Protein AF-A0A8B6BV75-F1 (afdb_monomer_lite)

Organism: Mytilus galloprovincialis (NCBI:txid29158)

pLDDT: mean 73.29, std 15.28, range [37.53, 93.88]

Structure (mmCIF, N/CA/C/O backbone):
data_AF-A0A8B6BV75-F1
#
_entry.id   AF-A0A8B6BV75-F1
#
loop_
_atom_site.group_PDB
_atom_site.id
_atom_site.type_symbol
_atom_site.label_atom_id
_atom_site.label_alt_id
_atom_site.label_comp_id
_atom_site.label_asym_id
_atom_site.label_entity_id
_atom_site.label_seq_id
_atom_site.pdbx_PDB_ins_code
_atom_site.Cartn_x
_atom_site.Cartn_y
_atom_site.Cartn_z
_atom_site.occupancy
_atom_site.B_iso_or_equiv
_atom_site.auth_seq_id
_atom_site.auth_comp_id
_atom_site.auth_asym_id
_atom_site.auth_atom_id
_atom_site.pdbx_PDB_model_num
ATOM 1 N N . MET A 1 1 ? 0.706 -19.323 0.198 1.00 61.00 1 MET A N 1
ATOM 2 C CA . MET A 1 1 ? -0.490 -18.446 0.095 1.00 61.00 1 MET A CA 1
ATOM 3 C C . MET A 1 1 ? -1.744 -19.031 0.743 1.00 61.00 1 MET A C 1
ATOM 5 O O . MET A 1 1 ? -2.388 -18.303 1.481 1.00 61.00 1 MET A O 1
ATOM 9 N N . LEU A 1 2 ? -2.077 -20.313 0.546 1.00 66.12 2 LEU A N 1
ATOM 10 C CA . LEU A 1 2 ? -3.266 -20.945 1.156 1.00 66.12 2 LEU A CA 1
ATOM 11 C C . LEU A 1 2 ? -3.316 -20.833 2.691 1.00 66.12 2 LEU A C 1
ATOM 13 O O . LEU A 1 2 ? -4.364 -20.541 3.256 1.00 66.12 2 LEU A O 1
ATOM 17 N N . GLU A 1 3 ? -2.169 -20.958 3.359 1.00 75.50 3 GLU A N 1
ATOM 18 C CA . GLU A 1 3 ? -2.075 -20.774 4.814 1.00 75.50 3 GLU A CA 1
ATOM 19 C C . GLU A 1 3 ? -2.322 -19.324 5.267 1.00 75.50 3 GLU A C 1
ATOM 21 O O . GLU A 1 3 ? -2.786 -19.100 6.381 1.00 75.50 3 GLU A O 1
ATOM 26 N N . LYS A 1 4 ? -2.076 -18.326 4.401 1.00 74.00 4 LYS A N 1
ATOM 27 C CA . LYS A 1 4 ? -2.393 -16.919 4.697 1.00 74.00 4 LYS A CA 1
ATOM 28 C C . LYS A 1 4 ? -3.900 -16.658 4.624 1.00 74.00 4 LYS A C 1
ATOM 30 O O . LYS A 1 4 ? -4.391 -15.878 5.423 1.00 74.00 4 LYS A O 1
ATOM 35 N N . CYS A 1 5 ? -4.642 -17.353 3.753 1.00 74.62 5 CYS A N 1
ATOM 36 C CA . CYS A 1 5 ? -6.108 -17.242 3.685 1.00 74.62 5 CYS A CA 1
ATOM 37 C C . CYS A 1 5 ? -6.806 -17.676 4.979 1.00 74.62 5 CYS A C 1
ATOM 39 O O . CYS A 1 5 ? -7.880 -17.174 5.291 1.00 74.62 5 CYS A O 1
ATOM 41 N N . LYS A 1 6 ? -6.214 -18.624 5.714 1.00 81.31 6 LYS A N 1
ATOM 42 C CA . LYS A 1 6 ? -6.764 -19.129 6.980 1.00 81.31 6 LYS A CA 1
ATOM 43 C C . LYS A 1 6 ? -6.549 -18.156 8.142 1.00 81.31 6 LYS A C 1
ATOM 45 O O . LYS A 1 6 ? -7.217 -18.268 9.165 1.00 81.31 6 LYS A O 1
ATOM 50 N N . LYS A 1 7 ? -5.605 -17.222 8.003 1.00 80.12 7 LYS A N 1
ATOM 51 C CA . LYS A 1 7 ? -5.274 -16.217 9.016 1.00 80.12 7 LYS A CA 1
ATOM 52 C C . LYS A 1 7 ? -6.058 -14.933 8.727 1.00 80.12 7 LYS A C 1
ATOM 54 O O . LYS A 1 7 ? -6.201 -14.536 7.576 1.00 80.12 7 LYS A O 1
ATOM 59 N N . GLY A 1 8 ? -6.575 -14.285 9.770 1.00 86.25 8 GLY A N 1
ATOM 60 C CA . GLY A 1 8 ? -7.210 -12.969 9.644 1.00 86.25 8 GLY A CA 1
ATOM 61 C C . GLY A 1 8 ? -6.196 -11.861 9.332 1.00 86.25 8 GLY A C 1
ATOM 62 O O . GLY A 1 8 ? -4.987 -12.055 9.465 1.00 86.25 8 GLY A O 1
ATOM 63 N N . ASN A 1 9 ? -6.680 -10.680 8.939 1.00 90.88 9 ASN A N 1
ATOM 64 C CA . ASN A 1 9 ? -5.812 -9.530 8.692 1.00 90.88 9 ASN A CA 1
ATOM 65 C C . ASN A 1 9 ? -5.377 -8.890 10.023 1.00 90.88 9 ASN A C 1
ATOM 67 O O . ASN A 1 9 ? -6.127 -8.132 10.641 1.00 90.88 9 ASN A O 1
ATOM 71 N N . ALA A 1 10 ? -4.156 -9.202 10.460 1.00 91.81 10 ALA A N 1
ATOM 72 C CA . ALA A 1 10 ? -3.582 -8.663 11.692 1.00 91.81 10 ALA A CA 1
ATOM 73 C C . ALA A 1 10 ? -3.472 -7.127 11.670 1.00 91.81 10 ALA A C 1
ATOM 75 O O . ALA A 1 10 ? -3.742 -6.481 12.679 1.00 91.81 10 ALA A O 1
ATOM 76 N N . ILE A 1 11 ? -3.168 -6.536 10.510 1.00 92.19 11 ILE A N 1
ATOM 77 C CA . ILE A 1 11 ? -3.025 -5.082 10.350 1.00 92.19 11 ILE A CA 1
ATOM 78 C C . ILE A 1 11 ? -4.378 -4.390 10.499 1.00 92.19 11 ILE A C 1
ATOM 80 O O . ILE A 1 11 ? -4.488 -3.373 11.174 1.00 92.19 11 ILE A O 1
ATOM 84 N N . GLN A 1 12 ? -5.440 -4.967 9.934 1.00 92.38 12 GLN A N 1
ATOM 85 C CA . GLN A 1 12 ? -6.799 -4.459 10.128 1.00 92.38 12 GLN A CA 1
ATOM 86 C C . GLN A 1 12 ? -7.197 -4.469 11.609 1.00 92.38 12 GLN A C 1
ATOM 88 O O . GLN A 1 12 ? -7.805 -3.508 12.091 1.00 92.38 12 GLN A O 1
ATOM 93 N N . LYS A 1 13 ? -6.859 -5.550 12.320 1.00 91.88 13 LYS A N 1
ATOM 94 C CA . LYS A 1 13 ? -7.136 -5.685 13.750 1.00 91.88 13 LYS A CA 1
ATOM 95 C C . LYS A 1 13 ? -6.406 -4.600 14.546 1.00 91.88 13 LYS A C 1
ATOM 97 O O . LYS A 1 13 ? -7.064 -3.842 15.248 1.00 91.88 13 LYS A O 1
ATOM 102 N N . MET A 1 14 ? -5.103 -4.440 14.316 1.00 91.12 14 MET A N 1
ATOM 103 C CA . MET A 1 14 ? -4.273 -3.395 14.926 1.00 91.12 14 MET A CA 1
ATOM 104 C C . MET A 1 14 ? -4.828 -1.987 14.670 1.00 91.12 14 MET A C 1
ATOM 106 O O . MET A 1 14 ? -5.026 -1.216 15.603 1.00 91.12 14 MET A O 1
ATOM 110 N N . VAL A 1 15 ? -5.176 -1.664 13.420 1.00 90.56 15 VAL A N 1
ATOM 111 C CA . VAL A 1 15 ? -5.740 -0.351 13.050 1.00 90.56 15 VAL A CA 1
ATOM 112 C C . VAL A 1 15 ? -7.049 -0.056 13.779 1.00 90.56 15 VAL A C 1
ATOM 114 O O . VAL A 1 15 ? -7.309 1.097 14.134 1.00 90.56 15 VAL A O 1
ATOM 117 N N . THR A 1 16 ? -7.866 -1.085 14.000 1.00 89.00 16 THR A N 1
ATOM 118 C CA . THR A 1 16 ? -9.152 -0.960 14.693 1.00 89.00 16 THR A CA 1
ATOM 119 C C . THR A 1 16 ? -8.964 -0.819 16.201 1.00 89.00 16 THR A C 1
ATOM 121 O O . THR A 1 16 ? -9.556 0.074 16.799 1.00 89.00 16 THR A O 1
ATOM 124 N N . GLU A 1 17 ? -8.122 -1.659 16.804 1.00 91.12 17 GLU A N 1
ATOM 125 C CA . GLU A 1 17 ? -7.851 -1.671 18.248 1.00 91.12 17 GLU A CA 1
ATOM 126 C C . GLU A 1 17 ? -7.142 -0.397 18.706 1.00 91.12 17 GLU A C 1
ATOM 128 O O . GLU A 1 17 ? -7.491 0.189 19.728 1.00 91.12 17 GLU A O 1
ATOM 133 N N . GLU A 1 18 ? -6.187 0.086 17.917 1.00 87.00 18 GLU A N 1
ATOM 134 C CA . GLU A 1 18 ? -5.445 1.298 18.239 1.00 87.00 18 GLU A CA 1
ATOM 135 C C . GLU A 1 18 ? -6.154 2.581 17.796 1.00 87.00 18 GLU A C 1
ATOM 137 O O . GLU A 1 18 ? -5.674 3.672 18.107 1.00 87.00 18 GLU A O 1
ATOM 142 N N . GLY A 1 19 ? -7.264 2.495 17.059 1.00 86.00 19 GLY A N 1
ATOM 143 C CA . GLY A 1 19 ? -7.975 3.669 16.551 1.00 86.00 19 GLY A CA 1
ATOM 144 C C . GLY A 1 19 ? -7.110 4.552 15.642 1.00 86.00 19 GLY A C 1
ATOM 145 O O . GLY A 1 19 ? -7.217 5.778 15.674 1.00 86.00 19 GLY A O 1
ATOM 146 N N . LEU A 1 20 ? -6.230 3.957 14.827 1.00 84.69 20 LEU A N 1
ATOM 147 C CA . LEU A 1 20 ? -5.261 4.702 14.004 1.00 84.69 20 LEU A CA 1
ATOM 148 C C . LEU A 1 20 ? -5.920 5.617 12.960 1.00 84.69 20 LEU A C 1
ATOM 150 O O . LEU A 1 20 ? -5.307 6.579 12.511 1.00 84.69 20 LEU A O 1
ATOM 154 N N . LEU A 1 21 ? -7.175 5.346 12.594 1.00 82.12 21 LEU A N 1
ATOM 155 C CA . LEU A 1 21 ? -7.952 6.186 11.677 1.00 82.12 21 LEU A CA 1
ATOM 156 C C . LEU A 1 21 ? -8.529 7.447 12.335 1.00 82.12 21 LEU A C 1
ATOM 158 O O . LEU A 1 21 ? -8.817 8.413 11.634 1.00 82.12 21 LEU A O 1
ATOM 162 N N . THR A 1 22 ? -8.737 7.436 13.652 1.00 81.25 22 THR A N 1
ATOM 163 C CA . THR A 1 22 ? -9.352 8.547 14.397 1.00 81.25 22 THR A CA 1
ATOM 164 C C . THR A 1 22 ? -8.321 9.377 15.154 1.00 81.25 22 THR A C 1
ATOM 166 O O . THR A 1 22 ? -8.551 10.560 15.418 1.00 81.25 22 THR A O 1
ATOM 169 N N . LYS A 1 23 ? -7.165 8.789 15.478 1.00 80.25 23 LYS A N 1
ATOM 170 C CA . LYS A 1 23 ? -6.027 9.498 16.064 1.00 80.25 23 LYS A CA 1
ATOM 171 C C . LYS A 1 23 ? -5.499 10.561 15.098 1.00 80.25 23 LYS A C 1
ATOM 173 O O . LYS A 1 23 ? -5.256 10.294 13.924 1.00 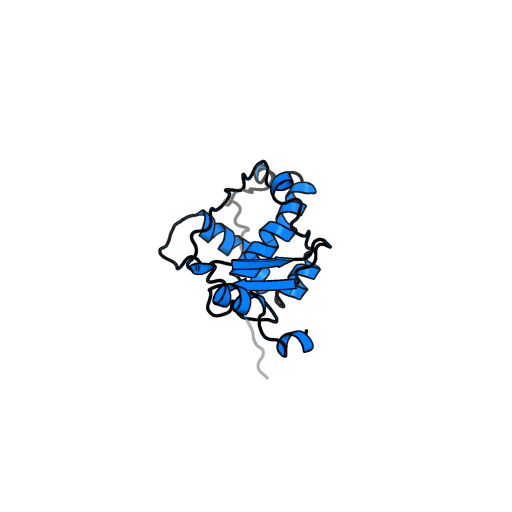80.25 23 LYS A O 1
ATOM 178 N N . ARG A 1 24 ? -5.250 11.769 15.615 1.00 72.44 24 ARG A N 1
ATOM 179 C CA . ARG A 1 24 ? -4.501 12.798 14.882 1.00 72.44 24 ARG A CA 1
ATOM 180 C C . ARG A 1 24 ? -3.052 12.341 14.744 1.00 72.44 24 ARG A C 1
ATOM 182 O O . ARG A 1 24 ? -2.286 12.413 15.699 1.00 72.44 24 ARG A O 1
ATOM 189 N N . THR A 1 25 ? -2.695 11.862 13.563 1.00 68.81 25 THR A N 1
ATOM 190 C CA . THR A 1 25 ? -1.318 11.537 13.194 1.00 68.81 25 THR A CA 1
ATOM 191 C C . THR A 1 25 ? -0.664 12.758 12.561 1.00 68.81 25 THR A C 1
ATOM 193 O O . THR A 1 25 ? -1.249 13.413 11.697 1.00 68.81 25 THR A O 1
ATOM 196 N N . ILE A 1 26 ? 0.552 13.080 13.002 1.00 73.31 26 ILE A N 1
ATOM 197 C CA . ILE A 1 26 ? 1.374 14.100 12.355 1.00 73.31 26 ILE A CA 1
ATOM 198 C C . ILE A 1 26 ? 1.997 13.436 11.130 1.00 73.31 26 ILE A C 1
ATOM 200 O O . ILE A 1 26 ? 2.858 12.569 11.256 1.00 73.31 26 ILE A O 1
ATOM 204 N N . TYR A 1 27 ? 1.525 13.808 9.944 1.00 71.75 27 TYR A N 1
ATOM 205 C CA . TYR A 1 27 ? 2.111 13.333 8.698 1.00 71.75 27 TYR A CA 1
ATOM 206 C C . TYR A 1 27 ? 3.411 14.090 8.442 1.00 71.75 27 TYR A C 1
ATOM 208 O O . TYR A 1 27 ? 3.402 15.317 8.326 1.00 71.75 27 TYR A O 1
ATOM 216 N N . LYS A 1 28 ? 4.521 13.360 8.331 1.00 74.19 28 LYS A N 1
ATOM 217 C CA . LYS A 1 28 ? 5.762 13.914 7.796 1.00 74.19 28 LYS A CA 1
ATOM 218 C C . LYS A 1 28 ? 5.633 13.969 6.276 1.00 74.19 28 LYS A C 1
ATOM 220 O O . LYS A 1 28 ? 5.360 12.953 5.637 1.00 74.19 28 LYS A O 1
ATOM 225 N N . LEU A 1 29 ? 5.773 15.163 5.708 1.00 73.88 29 LEU A N 1
ATOM 226 C CA . LEU A 1 29 ? 5.844 15.315 4.261 1.00 73.88 29 LEU A CA 1
ATOM 227 C C . LEU A 1 29 ? 7.212 14.805 3.818 1.00 73.88 29 LEU A C 1
ATOM 229 O O . LEU A 1 29 ? 8.226 15.343 4.249 1.00 73.88 29 LEU A O 1
ATOM 233 N N . VAL A 1 30 ? 7.212 13.763 2.992 1.00 70.88 30 VAL A N 1
ATOM 234 C CA . VAL A 1 30 ? 8.438 13.237 2.395 1.00 70.88 30 VAL A CA 1
ATOM 235 C C . VAL A 1 30 ? 8.752 14.065 1.160 1.00 70.88 30 VAL A C 1
ATOM 237 O O . VAL A 1 30 ? 7.944 14.111 0.226 1.00 70.88 30 VAL A O 1
ATOM 240 N N . ASP A 1 31 ? 9.897 14.743 1.166 1.00 69.75 31 ASP A N 1
ATOM 241 C CA . ASP A 1 31 ? 10.343 15.508 0.005 1.00 69.75 31 ASP A CA 1
ATOM 242 C C . ASP A 1 31 ? 10.821 14.562 -1.102 1.00 69.75 31 ASP A C 1
ATOM 244 O O . ASP A 1 31 ? 11.590 13.637 -0.852 1.00 69.75 31 ASP A O 1
ATOM 248 N N . ALA A 1 32 ? 10.395 14.825 -2.339 1.00 65.94 32 ALA A N 1
ATOM 249 C CA . ALA A 1 32 ? 10.761 14.064 -3.530 1.00 65.94 32 ALA A CA 1
ATOM 250 C C . ALA A 1 32 ? 12.282 14.041 -3.775 1.00 65.94 32 ALA A C 1
ATOM 252 O O . ALA A 1 32 ? 12.784 13.101 -4.388 1.00 65.94 32 ALA A O 1
ATOM 253 N N . SER A 1 33 ? 13.004 15.062 -3.301 1.00 67.81 33 SER A N 1
ATOM 254 C CA . SER A 1 33 ? 14.463 15.144 -3.423 1.00 67.81 33 SER A CA 1
ATOM 255 C C . SER A 1 33 ? 15.209 14.248 -2.421 1.00 67.81 33 SER A C 1
ATOM 257 O O . SER A 1 33 ? 16.244 13.686 -2.769 1.00 67.81 33 SER A O 1
ATOM 259 N N . ASN A 1 34 ? 14.639 14.038 -1.226 1.00 64.44 34 ASN A N 1
ATOM 260 C CA . ASN A 1 34 ? 15.264 13.328 -0.101 1.00 64.44 34 ASN A CA 1
ATOM 261 C C . ASN A 1 34 ? 14.543 12.019 0.268 1.00 64.44 34 ASN A C 1
ATOM 263 O O . ASN A 1 34 ? 14.788 11.450 1.330 1.00 64.44 34 ASN A O 1
ATOM 267 N N . VAL A 1 35 ? 13.669 11.511 -0.612 1.00 68.19 35 VAL A N 1
ATOM 268 C CA . VAL A 1 35 ? 12.943 10.235 -0.432 1.00 68.19 35 VAL A CA 1
ATOM 269 C C . VAL A 1 35 ? 13.898 9.103 -0.054 1.00 68.19 35 VAL A C 1
ATOM 271 O O . VAL A 1 35 ? 13.527 8.230 0.720 1.00 68.19 35 VAL A O 1
ATOM 274 N N . LEU A 1 36 ? 15.117 9.113 -0.598 1.00 64.00 36 LEU A N 1
ATOM 275 C CA . LEU A 1 36 ? 16.115 8.067 -0.382 1.00 64.00 36 LEU A CA 1
ATOM 276 C C . LEU A 1 36 ? 16.600 8.000 1.070 1.00 64.00 36 LEU A C 1
ATOM 278 O O . LEU A 1 36 ? 16.669 6.904 1.616 1.00 64.00 36 LEU A O 1
ATOM 282 N N . ASP A 1 37 ? 16.873 9.145 1.694 1.00 68.50 37 ASP A N 1
ATOM 283 C CA . ASP A 1 37 ? 17.352 9.198 3.078 1.00 68.50 37 ASP A CA 1
ATOM 284 C C . ASP A 1 37 ? 16.198 9.031 4.075 1.00 68.50 37 ASP A C 1
ATOM 286 O O . ASP A 1 37 ? 16.362 8.424 5.129 1.00 68.50 37 ASP A O 1
ATOM 290 N N . GLU A 1 38 ? 15.003 9.535 3.746 1.00 72.56 38 GLU A N 1
ATOM 291 C CA . GLU A 1 38 ? 13.846 9.464 4.647 1.00 72.56 38 GLU A CA 1
ATOM 292 C C . GLU A 1 38 ? 13.104 8.120 4.621 1.00 72.56 38 GLU A C 1
ATOM 294 O O . GLU A 1 38 ? 12.359 7.822 5.554 1.00 72.56 38 GLU A O 1
ATOM 299 N N . LEU A 1 39 ? 13.273 7.322 3.561 1.00 75.50 39 LEU A N 1
ATOM 300 C CA . LEU A 1 39 ? 12.653 6.000 3.386 1.00 75.50 39 LEU A CA 1
ATOM 301 C C . LEU A 1 39 ? 13.692 4.904 3.106 1.00 75.50 39 LEU A C 1
ATOM 303 O O . LEU A 1 39 ? 13.364 3.899 2.460 1.00 75.50 39 LEU A O 1
ATOM 307 N N . ALA A 1 40 ? 14.921 5.081 3.599 1.00 70.25 40 ALA A N 1
ATOM 308 C CA . ALA A 1 40 ? 15.972 4.065 3.536 1.00 70.25 40 ALA A CA 1
ATOM 309 C C . ALA A 1 40 ? 15.511 2.731 4.151 1.00 70.25 40 ALA A C 1
ATOM 311 O O . ALA A 1 40 ? 15.822 1.666 3.623 1.00 70.25 40 ALA A O 1
ATOM 312 N N . ASP A 1 41 ? 14.687 2.807 5.198 1.00 79.88 41 ASP A N 1
ATOM 313 C CA . ASP A 1 41 ? 14.190 1.652 5.950 1.00 79.88 41 ASP A CA 1
ATOM 314 C C . ASP A 1 41 ? 13.078 0.880 5.218 1.00 79.88 41 ASP A C 1
ATOM 316 O O . ASP A 1 41 ? 12.734 -0.237 5.598 1.00 79.88 41 ASP A O 1
ATOM 320 N N . PHE A 1 42 ? 12.462 1.459 4.179 1.00 82.62 42 PHE A N 1
ATOM 321 C CA . PHE A 1 42 ? 11.396 0.768 3.452 1.00 82.62 42 PHE A CA 1
ATOM 322 C C . PHE A 1 42 ? 11.997 -0.293 2.508 1.00 82.62 42 PHE A C 1
ATOM 324 O O . PHE A 1 42 ? 12.999 -0.006 1.853 1.00 82.62 42 PHE A O 1
ATOM 331 N N . PRO A 1 43 ? 11.384 -1.479 2.340 1.00 83.88 43 PRO A N 1
ATOM 332 C CA . PRO A 1 43 ? 11.914 -2.587 1.537 1.00 83.88 43 PRO A CA 1
ATOM 333 C C . PRO A 1 43 ? 11.983 -2.340 0.029 1.00 83.88 43 PRO A C 1
ATOM 335 O O . PRO A 1 43 ? 11.047 -1.822 -0.587 1.00 83.88 43 PRO A O 1
ATOM 338 N N . VAL A 1 44 ? 13.081 -2.770 -0.602 1.00 83.81 44 VAL A N 1
ATOM 339 C CA . VAL A 1 44 ? 13.211 -2.799 -2.068 1.00 83.81 44 VAL A CA 1
ATOM 340 C C . VAL A 1 44 ? 12.508 -4.043 -2.603 1.00 83.81 44 VAL A C 1
ATOM 342 O O . VAL A 1 44 ? 12.821 -5.161 -2.208 1.00 83.81 44 VAL A O 1
ATOM 345 N N . LEU A 1 45 ? 11.564 -3.858 -3.527 1.00 85.31 45 LEU A N 1
ATOM 346 C CA . LEU A 1 45 ? 10.727 -4.939 -4.047 1.00 85.31 45 LEU A CA 1
ATOM 347 C C . LEU A 1 45 ? 10.976 -5.141 -5.542 1.00 85.31 45 LEU A C 1
ATOM 349 O O . LEU A 1 45 ? 10.814 -4.216 -6.335 1.00 85.31 45 LEU A O 1
ATOM 353 N N . SER A 1 46 ? 11.308 -6.369 -5.945 1.00 86.69 46 SER A N 1
ATOM 354 C CA . SER A 1 46 ? 11.379 -6.744 -7.361 1.00 86.69 46 SER A CA 1
ATOM 355 C C . SER A 1 46 ? 9.981 -6.847 -7.985 1.00 86.69 46 SER A C 1
ATOM 357 O O . SER A 1 46 ? 8.981 -7.055 -7.289 1.00 86.69 46 SER A O 1
ATOM 359 N N . MET A 1 47 ? 9.890 -6.769 -9.319 1.00 83.44 47 MET A N 1
ATOM 360 C CA . MET A 1 47 ? 8.609 -6.980 -10.012 1.00 83.44 47 MET A CA 1
ATOM 361 C C . MET A 1 47 ? 7.997 -8.347 -9.715 1.00 83.44 47 MET A C 1
ATOM 363 O O . MET A 1 47 ? 6.775 -8.457 -9.628 1.00 83.44 47 MET A O 1
ATOM 367 N N . ASP A 1 48 ? 8.816 -9.382 -9.543 1.00 86.75 48 ASP A N 1
ATOM 368 C CA . ASP A 1 48 ? 8.321 -10.724 -9.241 1.00 86.75 48 ASP A CA 1
ATOM 369 C C . ASP A 1 48 ? 7.746 -10.797 -7.830 1.00 86.75 48 ASP A C 1
ATOM 371 O O . ASP A 1 48 ? 6.664 -11.356 -7.639 1.00 86.75 48 ASP A O 1
ATOM 375 N N . LYS A 1 49 ? 8.375 -10.112 -6.867 1.00 86.69 49 LYS A N 1
ATOM 376 C CA . LYS A 1 49 ? 7.825 -9.985 -5.517 1.00 86.69 49 LYS A CA 1
ATOM 377 C C . LYS A 1 49 ? 6.506 -9.217 -5.512 1.00 86.69 49 LYS A C 1
ATOM 379 O O . LYS A 1 49 ? 5.543 -9.619 -4.861 1.00 86.69 49 LYS A O 1
ATOM 384 N N . LEU A 1 50 ? 6.419 -8.145 -6.296 1.00 87.88 50 LEU A N 1
ATOM 385 C CA . LEU A 1 50 ? 5.178 -7.392 -6.470 1.00 87.88 50 LEU A CA 1
ATOM 386 C C . LEU A 1 50 ? 4.066 -8.237 -7.105 1.00 87.88 50 LEU A C 1
ATOM 388 O O . LEU A 1 50 ? 2.908 -8.145 -6.689 1.00 87.88 50 LEU A O 1
ATOM 392 N N . ARG A 1 51 ? 4.386 -9.079 -8.093 1.00 87.75 51 ARG A N 1
ATOM 393 C CA . ARG A 1 51 ? 3.431 -10.018 -8.709 1.00 87.75 51 ARG A CA 1
ATOM 394 C C . ARG A 1 51 ? 2.953 -11.068 -7.713 1.00 87.75 51 ARG A C 1
ATOM 396 O O . ARG A 1 51 ? 1.758 -11.350 -7.679 1.00 87.75 51 ARG A O 1
ATOM 403 N N . GLU A 1 52 ? 3.854 -11.592 -6.884 1.00 87.81 52 GLU A N 1
ATOM 404 C CA . GLU A 1 52 ? 3.518 -12.522 -5.805 1.00 87.81 52 GLU A CA 1
ATOM 405 C C . GLU A 1 52 ? 2.528 -11.877 -4.822 1.00 87.81 52 GLU A C 1
ATOM 407 O O . GLU A 1 52 ? 1.462 -12.429 -4.556 1.00 87.81 52 GLU A O 1
ATOM 412 N N . ILE A 1 53 ? 2.830 -10.670 -4.337 1.00 86.25 53 ILE A N 1
ATOM 413 C CA . ILE A 1 53 ? 1.990 -9.954 -3.364 1.00 86.25 53 ILE A CA 1
ATOM 414 C C . ILE A 1 53 ? 0.616 -9.603 -3.952 1.00 86.25 53 ILE A C 1
ATOM 416 O O . ILE A 1 53 ? -0.420 -9.785 -3.308 1.00 86.25 53 ILE A O 1
ATOM 420 N N . THR A 1 54 ? 0.592 -9.089 -5.181 1.00 85.62 54 THR A N 1
ATOM 421 C CA . THR A 1 54 ? -0.640 -8.594 -5.818 1.00 85.62 54 THR A CA 1
ATOM 422 C C . THR A 1 54 ? -1.509 -9.706 -6.391 1.00 85.62 54 THR A C 1
ATOM 424 O O . THR A 1 54 ? -2.700 -9.480 -6.615 1.00 85.62 54 THR A O 1
ATOM 427 N N . MET A 1 55 ? -0.938 -10.895 -6.620 1.00 77.44 55 MET A N 1
ATOM 428 C CA . MET A 1 55 ? -1.567 -12.031 -7.302 1.00 77.44 55 MET A CA 1
ATOM 429 C C . MET A 1 55 ? -2.177 -11.691 -8.670 1.00 77.44 55 MET A C 1
ATOM 431 O O . MET A 1 55 ? -3.063 -12.392 -9.159 1.00 77.44 55 MET A O 1
ATOM 435 N N . GLY A 1 56 ? -1.742 -10.600 -9.304 1.00 73.25 56 GLY A N 1
ATOM 436 C CA . GLY A 1 56 ? -2.353 -10.150 -10.544 1.00 73.25 56 GLY A CA 1
ATOM 437 C C . GLY A 1 56 ? -1.632 -8.977 -11.185 1.00 73.25 56 GLY A C 1
ATOM 438 O O . GLY A 1 56 ? -1.602 -7.867 -10.655 1.00 73.25 56 GLY A O 1
ATOM 439 N N . VAL A 1 57 ? -1.155 -9.196 -12.410 1.00 69.88 57 VAL A N 1
ATOM 440 C CA . VAL A 1 57 ? -0.495 -8.172 -13.237 1.00 69.88 57 VAL A CA 1
ATOM 441 C C . VAL A 1 57 ? -1.390 -6.967 -13.537 1.00 69.88 57 VAL A C 1
ATOM 443 O O . VAL A 1 57 ? -0.886 -5.875 -13.774 1.00 69.88 57 VAL A O 1
ATOM 446 N N . TYR A 1 58 ? -2.716 -7.134 -13.502 1.00 73.62 58 TYR A N 1
ATOM 447 C CA . TYR A 1 58 ? -3.657 -6.043 -13.753 1.00 73.62 58 TYR A CA 1
ATOM 448 C C . TYR A 1 58 ? -3.561 -4.933 -12.699 1.00 73.62 58 TYR A C 1
ATOM 450 O O . TYR A 1 58 ? -3.565 -3.756 -13.050 1.00 73.62 58 TYR A O 1
ATOM 458 N N . GLN A 1 59 ? -3.409 -5.293 -11.420 1.00 77.25 59 GLN A N 1
ATOM 459 C CA . GLN A 1 59 ? -3.315 -4.302 -10.343 1.00 77.25 59 GLN A CA 1
ATOM 460 C C . GLN A 1 59 ? -2.041 -3.458 -10.475 1.00 77.25 59 GLN A C 1
ATOM 462 O O . GLN A 1 59 ? -2.072 -2.251 -10.259 1.00 77.25 59 GLN A O 1
ATOM 467 N N . LEU A 1 60 ? -0.947 -4.078 -10.930 1.00 73.31 60 LEU A N 1
ATOM 468 C CA . LEU A 1 60 ? 0.311 -3.392 -11.229 1.00 73.31 60 LEU A CA 1
ATOM 469 C C . LEU A 1 60 ? 0.214 -2.503 -12.474 1.00 73.31 60 LEU A C 1
ATOM 471 O O . LEU A 1 60 ? 0.748 -1.401 -12.474 1.00 73.31 60 LEU A O 1
ATOM 475 N N . LYS A 1 61 ? -0.516 -2.922 -13.516 1.00 75.31 61 LYS A N 1
ATOM 476 C CA . LYS A 1 61 ? -0.749 -2.086 -14.709 1.00 75.31 61 LYS A CA 1
ATOM 477 C C . LYS A 1 61 ? -1.547 -0.819 -14.396 1.00 75.31 61 LYS A C 1
ATOM 479 O O . LYS A 1 61 ? -1.342 0.204 -15.038 1.00 75.31 61 LYS A O 1
ATOM 484 N N . GLN A 1 62 ? -2.452 -0.878 -13.421 1.00 75.56 62 GLN A N 1
ATOM 485 C CA . GLN A 1 62 ? -3.259 0.274 -13.013 1.00 75.56 62 GLN A CA 1
ATOM 486 C C . GLN A 1 62 ? -2.566 1.171 -11.980 1.00 75.56 62 GLN A C 1
ATOM 488 O O . GLN A 1 62 ? -2.978 2.319 -11.807 1.00 75.56 62 GLN A O 1
ATOM 493 N N . ALA A 1 63 ? -1.512 0.687 -11.314 1.00 74.00 63 ALA A N 1
ATOM 494 C CA . ALA A 1 63 ? -0.808 1.419 -10.264 1.00 74.00 63 ALA A CA 1
ATOM 495 C C . ALA A 1 63 ? -0.399 2.858 -10.652 1.00 74.00 63 ALA A C 1
ATOM 497 O O . ALA A 1 63 ? -0.708 3.779 -9.888 1.00 74.00 63 ALA A O 1
ATOM 498 N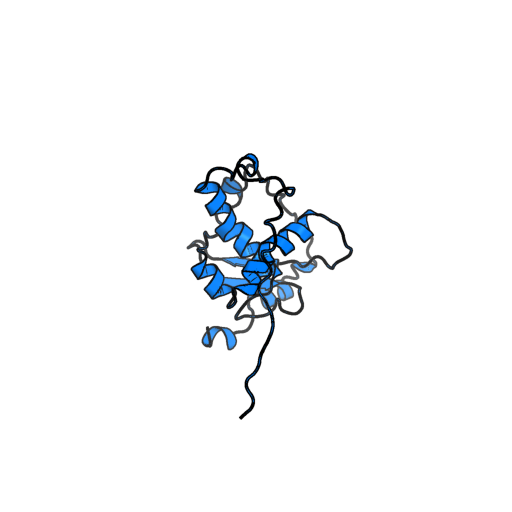 N . PRO A 1 64 ? 0.189 3.113 -11.841 1.00 72.25 64 PRO A N 1
ATOM 499 C CA . PRO A 1 64 ? 0.561 4.470 -12.246 1.00 72.25 64 PRO A CA 1
ATOM 500 C C . PRO A 1 64 ? -0.635 5.428 -12.327 1.00 72.25 64 PRO A C 1
ATOM 502 O O . PRO A 1 64 ? -0.539 6.584 -11.912 1.00 72.25 64 PRO A O 1
ATOM 505 N N . ASN A 1 65 ? -1.788 4.944 -12.799 1.00 71.38 65 ASN A N 1
ATOM 506 C CA . ASN A 1 65 ? -3.006 5.748 -12.924 1.00 71.38 65 ASN A CA 1
ATOM 507 C C . ASN A 1 65 ? -3.566 6.141 -11.554 1.00 71.38 65 ASN A C 1
ATOM 509 O O . ASN A 1 65 ? -4.001 7.277 -11.365 1.00 71.38 65 ASN A O 1
ATOM 513 N N . TYR A 1 66 ? -3.521 5.228 -10.582 1.00 69.31 66 TYR A N 1
ATOM 514 C CA . TYR A 1 66 ? -3.969 5.498 -9.217 1.00 69.31 66 TYR A CA 1
ATOM 515 C C . TYR A 1 66 ? -3.046 6.475 -8.478 1.00 69.31 66 TYR A C 1
ATOM 517 O O . TYR A 1 66 ? -3.548 7.371 -7.795 1.00 69.31 66 TYR A O 1
ATOM 525 N N . VAL A 1 67 ? -1.722 6.371 -8.654 1.00 66.56 67 VAL A N 1
ATOM 526 C CA . VAL A 1 67 ? -0.768 7.376 -8.139 1.00 66.56 67 VAL A CA 1
ATOM 527 C C . VAL A 1 67 ? -1.057 8.741 -8.761 1.00 66.56 67 VAL A C 1
ATOM 529 O O . VAL A 1 67 ? -1.155 9.746 -8.062 1.00 66.56 67 VAL A O 1
ATOM 532 N N . CYS A 1 68 ? -1.271 8.779 -10.073 1.00 60.44 68 CYS A N 1
ATOM 533 C CA . CYS A 1 68 ? -1.540 10.009 -10.797 1.00 60.44 68 CYS A CA 1
ATOM 534 C C . CYS A 1 68 ? -2.872 10.673 -10.399 1.00 60.44 68 CYS A C 1
ATOM 536 O O . CYS A 1 68 ? -2.943 11.889 -10.223 1.00 60.44 68 CYS A O 1
ATOM 538 N N . GLN A 1 69 ? -3.935 9.889 -10.204 1.00 61.69 69 GLN A N 1
ATOM 539 C CA . GLN A 1 69 ? -5.221 10.405 -9.728 1.00 61.69 69 GLN A CA 1
ATOM 540 C C . GLN A 1 69 ? -5.110 10.978 -8.309 1.00 61.69 69 GLN A C 1
ATOM 542 O O . GLN A 1 69 ? -5.757 11.979 -8.005 1.00 61.69 69 GLN A O 1
ATOM 547 N N . ARG A 1 70 ? -4.264 10.384 -7.457 1.00 62.06 70 ARG A N 1
ATOM 548 C CA . ARG A 1 70 ? -3.971 10.881 -6.105 1.00 62.06 70 ARG A CA 1
ATOM 549 C C . ARG A 1 70 ? -3.239 12.227 -6.137 1.00 62.06 70 ARG A C 1
ATOM 551 O O . ARG A 1 70 ? -3.573 13.096 -5.340 1.00 62.06 70 ARG A O 1
ATOM 558 N N . THR A 1 71 ? -2.267 12.406 -7.034 1.00 58.88 71 THR A N 1
ATOM 559 C CA . THR A 1 71 ? -1.471 13.645 -7.127 1.00 58.88 71 THR A CA 1
ATOM 560 C C . THR A 1 71 ? -2.207 14.783 -7.829 1.00 58.88 71 THR A C 1
ATOM 562 O O . THR A 1 71 ? -1.960 15.945 -7.526 1.00 58.88 71 THR A O 1
ATOM 565 N N . ARG A 1 72 ? -3.138 14.471 -8.740 1.00 53.78 72 ARG A N 1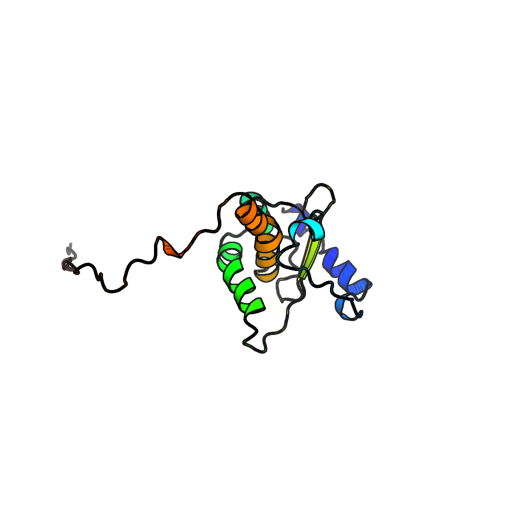
ATOM 566 C CA . ARG A 1 72 ? -3.853 15.468 -9.553 1.00 53.78 72 ARG A CA 1
ATOM 567 C C . ARG A 1 72 ? -5.086 16.095 -8.900 1.00 53.78 72 ARG A C 1
ATOM 569 O O . ARG A 1 72 ? -5.724 16.906 -9.549 1.00 53.78 72 ARG A O 1
ATOM 576 N N . GLY A 1 73 ? -5.449 15.748 -7.663 1.00 52.44 73 GLY A N 1
ATOM 577 C CA . GLY A 1 73 ? -6.421 16.509 -6.853 1.00 52.44 73 GLY A CA 1
ATOM 578 C C . GLY A 1 73 ? -7.844 16.696 -7.418 1.00 52.44 73 GLY A C 1
ATOM 579 O O . GLY A 1 73 ? -8.647 17.398 -6.812 1.00 52.44 73 GLY A O 1
ATOM 580 N N . HIS A 1 74 ? -8.197 16.080 -8.549 1.00 52.22 74 HIS A N 1
ATOM 581 C CA . HIS A 1 74 ? -9.459 16.332 -9.248 1.00 52.22 74 HIS A CA 1
ATOM 582 C C . HIS A 1 74 ? -10.412 15.135 -9.139 1.00 52.22 74 HIS A C 1
ATOM 584 O O . HIS A 1 74 ? -10.464 14.261 -10.002 1.00 52.22 74 HIS A O 1
ATOM 590 N N . SER A 1 75 ? -11.134 15.067 -8.019 1.00 52.31 75 SER A N 1
ATOM 591 C CA . SER A 1 75 ? -12.507 14.548 -7.838 1.00 52.31 75 SER A CA 1
ATOM 592 C C . SER A 1 75 ? -12.735 14.234 -6.356 1.00 52.31 75 SER A C 1
ATOM 594 O O . SER A 1 75 ? -11.829 13.758 -5.679 1.00 52.31 75 SER A O 1
ATOM 596 N N . ASN A 1 76 ? -13.955 14.463 -5.860 1.00 52.16 76 ASN A N 1
ATOM 597 C CA . ASN A 1 76 ? -14.413 14.175 -4.490 1.00 52.16 76 ASN A CA 1
ATOM 598 C C . ASN A 1 76 ? -14.493 12.662 -4.178 1.00 52.16 76 ASN A C 1
ATOM 600 O O . ASN A 1 76 ? -15.477 12.178 -3.618 1.00 52.16 76 ASN A O 1
ATOM 604 N N . LYS A 1 77 ? -13.504 11.871 -4.596 1.00 58.16 77 LYS A N 1
ATOM 605 C CA . LYS A 1 77 ? -13.415 10.452 -4.258 1.00 58.16 77 LYS A CA 1
ATOM 606 C C . LYS A 1 77 ? -12.821 10.313 -2.861 1.00 58.16 77 LYS A C 1
ATOM 608 O O . LYS A 1 77 ? -11.841 10.973 -2.530 1.00 58.16 77 LYS A O 1
ATOM 613 N N . LEU A 1 78 ? -13.424 9.429 -2.067 1.00 62.28 78 LEU A N 1
ATOM 614 C CA . LEU A 1 78 ? -12.957 9.032 -0.739 1.00 62.28 78 LEU A CA 1
ATOM 615 C C . LEU A 1 78 ? -11.449 8.744 -0.779 1.00 62.28 78 LEU A C 1
ATOM 617 O O . LEU A 1 78 ? -11.001 7.842 -1.490 1.00 62.28 78 LEU A O 1
ATOM 621 N N . SER A 1 79 ? -10.665 9.518 -0.031 1.00 71.62 79 SER A N 1
ATOM 622 C CA . SER A 1 79 ? -9.252 9.230 0.179 1.00 71.62 79 SER A CA 1
ATOM 623 C C . SER A 1 79 ? -9.139 7.923 0.960 1.00 71.62 79 SER A C 1
ATOM 625 O O . SER A 1 79 ? -9.618 7.800 2.084 1.00 71.62 79 SER A O 1
ATOM 627 N N . HIS A 1 80 ? -8.521 6.914 0.348 1.00 83.69 80 HIS A N 1
ATOM 628 C CA . HIS A 1 80 ? -8.262 5.655 1.028 1.00 83.69 80 HIS A CA 1
ATOM 629 C C . HIS A 1 80 ? -6.914 5.706 1.741 1.00 83.69 80 HIS A C 1
ATOM 631 O O . HIS A 1 80 ? -5.870 5.846 1.104 1.00 83.69 80 HIS A O 1
ATOM 637 N N . THR A 1 81 ? -6.933 5.540 3.060 1.00 86.75 81 THR A N 1
ATOM 638 C CA . THR A 1 81 ? -5.722 5.314 3.854 1.00 86.75 81 THR A CA 1
ATOM 639 C C . THR A 1 81 ? -5.245 3.876 3.670 1.00 86.75 81 THR A C 1
ATOM 641 O O . THR A 1 81 ? -6.058 2.939 3.662 1.00 86.75 81 THR A O 1
ATOM 644 N N . VAL A 1 82 ? -3.935 3.720 3.489 1.00 89.88 82 VAL A N 1
ATOM 645 C CA . VAL A 1 82 ? -3.239 2.444 3.308 1.00 89.88 82 VAL A CA 1
ATOM 646 C C . VAL A 1 82 ? -2.237 2.282 4.446 1.00 89.88 82 VAL A C 1
ATOM 648 O O . VAL A 1 82 ? -1.495 3.212 4.745 1.00 89.88 82 VAL A O 1
ATOM 651 N N . PHE A 1 83 ? -2.223 1.101 5.047 1.00 91.81 83 PHE A N 1
ATOM 652 C CA . PHE A 1 83 ? -1.318 0.678 6.106 1.00 91.81 83 PHE A CA 1
ATOM 653 C C . PHE A 1 83 ? -0.513 -0.508 5.590 1.00 91.81 83 PHE A C 1
ATOM 655 O O . PHE A 1 83 ? -1.084 -1.449 5.032 1.00 91.81 83 PHE A O 1
ATOM 662 N N . ILE A 1 84 ? 0.803 -0.451 5.751 1.00 91.38 84 ILE A N 1
ATOM 663 C CA . ILE A 1 84 ? 1.734 -1.490 5.315 1.00 91.38 84 ILE A CA 1
ATOM 664 C C . ILE A 1 84 ? 2.649 -1.775 6.495 1.00 91.38 84 ILE A C 1
ATOM 666 O O . ILE A 1 84 ? 3.176 -0.846 7.099 1.00 91.38 84 ILE A O 1
ATOM 670 N N . SER A 1 85 ? 2.801 -3.051 6.813 1.00 91.06 85 SER A N 1
ATOM 671 C CA . SER A 1 85 ? 3.747 -3.552 7.800 1.00 91.06 85 SER A CA 1
ATOM 672 C C . SER A 1 85 ? 4.819 -4.332 7.053 1.00 91.06 85 SER A C 1
ATOM 674 O O . SER A 1 85 ? 4.522 -5.127 6.152 1.00 91.06 85 SER A O 1
ATOM 676 N N . TYR A 1 86 ? 6.062 -4.021 7.387 1.00 90.81 86 TYR A N 1
ATOM 677 C CA . TYR A 1 86 ? 7.257 -4.576 6.780 1.00 90.81 86 TYR A CA 1
ATOM 678 C C . TYR A 1 86 ? 8.313 -4.802 7.860 1.00 90.81 86 TYR A C 1
ATOM 680 O O . TYR A 1 86 ? 8.285 -4.126 8.888 1.00 90.81 86 TYR A O 1
ATOM 688 N N . SER A 1 87 ? 9.197 -5.766 7.626 1.00 89.00 87 SER A N 1
ATOM 689 C CA . SER A 1 87 ? 10.311 -6.089 8.513 1.00 89.00 87 SER A CA 1
ATOM 690 C C . SER A 1 87 ? 11.568 -5.302 8.144 1.00 89.00 87 SER A C 1
ATOM 692 O O . SER A 1 87 ? 11.727 -4.861 7.001 1.00 89.00 87 SER A O 1
ATOM 694 N N . ASP A 1 88 ? 12.500 -5.206 9.092 1.00 80.69 88 ASP A N 1
ATOM 695 C CA . ASP A 1 88 ? 13.829 -4.613 8.876 1.00 80.69 88 ASP A CA 1
ATOM 696 C C . ASP A 1 88 ? 14.664 -5.412 7.855 1.00 80.69 88 ASP A C 1
ATOM 698 O O . ASP A 1 88 ? 15.565 -4.881 7.212 1.00 80.69 88 ASP A O 1
ATOM 702 N N . GLU A 1 89 ? 14.336 -6.695 7.662 1.00 79.88 89 GLU A N 1
ATOM 703 C CA . GLU A 1 89 ? 14.948 -7.576 6.656 1.00 79.88 89 GLU A CA 1
ATOM 704 C C . GLU A 1 89 ? 14.486 -7.261 5.225 1.00 79.88 89 GLU A C 1
ATOM 706 O O . GLU A 1 89 ? 15.027 -7.789 4.252 1.00 79.88 89 GLU A O 1
ATOM 711 N N . GLY A 1 90 ? 13.495 -6.383 5.082 1.00 75.75 90 GLY A N 1
ATOM 712 C CA . GLY A 1 90 ? 13.013 -5.931 3.791 1.00 75.75 90 GLY A CA 1
ATOM 713 C C . GLY A 1 90 ? 11.833 -6.741 3.240 1.00 75.75 90 GLY A C 1
ATOM 714 O O . GLY A 1 90 ? 11.574 -6.705 2.034 1.00 75.75 90 GLY A O 1
ATOM 715 N N . ASP A 1 91 ? 11.088 -7.446 4.094 1.00 85.81 91 ASP A N 1
ATOM 716 C CA . ASP A 1 91 ? 9.926 -8.235 3.686 1.00 85.81 91 ASP A CA 1
ATOM 717 C C . ASP A 1 91 ? 8.597 -7.562 4.044 1.00 85.81 91 ASP A C 1
ATOM 719 O O . ASP A 1 91 ? 8.425 -6.966 5.103 1.00 85.81 91 ASP A O 1
ATOM 723 N N . ILE A 1 92 ? 7.605 -7.693 3.156 1.00 90.00 92 ILE A N 1
ATOM 724 C CA . ILE A 1 92 ? 6.237 -7.219 3.410 1.00 90.00 92 ILE A CA 1
ATOM 725 C C . ILE A 1 92 ? 5.470 -8.276 4.209 1.00 90.00 92 ILE A C 1
ATOM 727 O O . ILE A 1 92 ? 5.075 -9.320 3.675 1.00 90.00 92 ILE A O 1
ATOM 731 N N . GLU A 1 93 ? 5.195 -7.973 5.473 1.00 89.38 93 GLU A N 1
ATOM 732 C CA . GLU A 1 93 ? 4.492 -8.866 6.394 1.00 89.38 93 GLU A CA 1
ATOM 733 C C . GLU A 1 93 ? 2.974 -8.820 6.183 1.00 89.38 93 GLU A C 1
ATOM 735 O O . GLU A 1 93 ? 2.300 -9.859 6.174 1.00 89.38 93 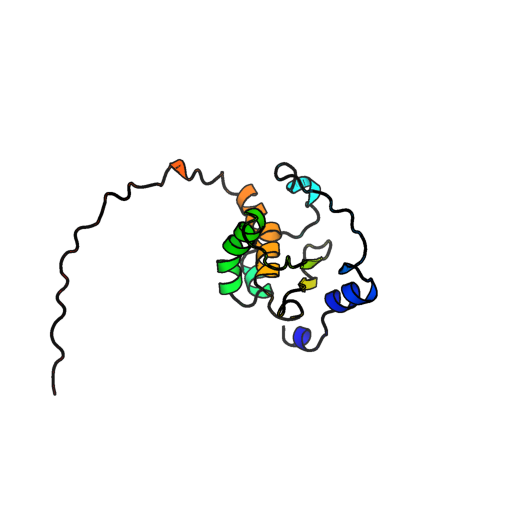GLU A O 1
ATOM 740 N N . GLY A 1 94 ? 2.428 -7.624 5.944 1.00 90.69 94 GLY A N 1
ATOM 741 C CA . GLY A 1 94 ? 0.993 -7.436 5.773 1.00 90.69 94 GLY A CA 1
ATOM 742 C C . GLY A 1 94 ? 0.584 -6.043 5.308 1.00 90.69 94 GLY A C 1
ATOM 743 O O . GLY A 1 94 ? 1.354 -5.085 5.3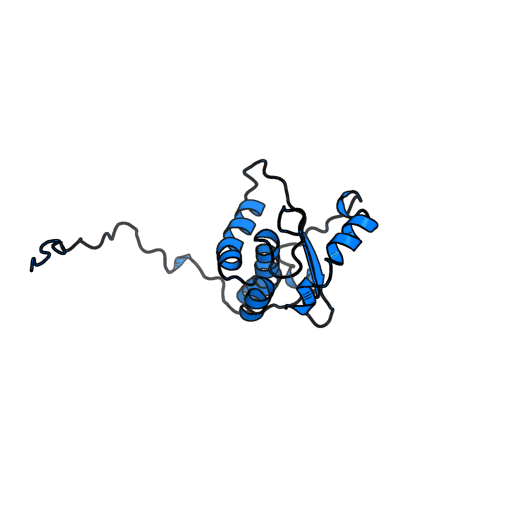29 1.00 90.69 94 GLY A O 1
ATOM 744 N N .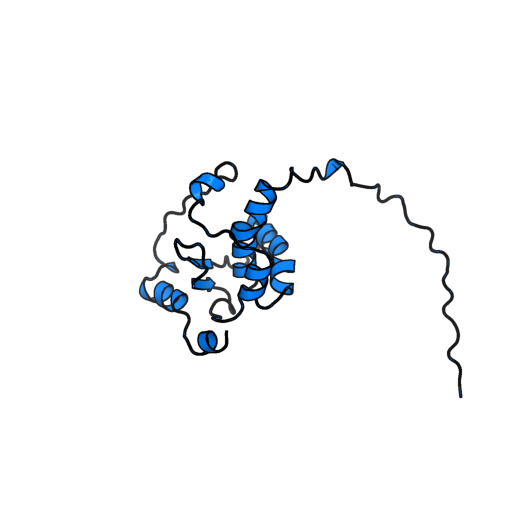 TRP A 1 95 ? -0.672 -5.931 4.881 1.00 92.75 95 TRP A N 1
ATOM 745 C CA . TRP A 1 95 ? -1.259 -4.672 4.436 1.00 92.75 95 TRP A CA 1
ATOM 746 C C . TRP A 1 95 ? -2.734 -4.579 4.812 1.00 92.75 95 TRP A C 1
ATOM 748 O O . TRP A 1 95 ? -3.453 -5.576 4.911 1.00 92.75 95 TRP A O 1
ATOM 758 N N . TYR A 1 96 ? -3.203 -3.347 4.955 1.00 93.88 96 TYR A N 1
ATOM 759 C CA . TYR A 1 96 ? -4.612 -3.026 5.082 1.00 93.88 96 TYR A CA 1
ATOM 760 C C . TYR A 1 96 ? -4.920 -1.727 4.347 1.00 93.88 96 TYR A C 1
ATOM 762 O O . TYR A 1 96 ? -4.181 -0.751 4.421 1.00 93.88 96 TYR A O 1
ATOM 770 N N . CYS A 1 97 ? -6.035 -1.694 3.631 1.00 92.19 97 CYS A N 1
ATOM 771 C CA . CYS A 1 97 ? -6.535 -0.473 3.017 1.00 92.19 97 CYS A CA 1
ATOM 772 C C . CYS A 1 97 ? -8.000 -0.274 3.386 1.00 92.19 97 CYS A C 1
ATOM 774 O O . CYS A 1 97 ? -8.781 -1.219 3.423 1.00 92.19 97 CYS A O 1
ATOM 776 N N . THR A 1 98 ? -8.389 0.979 3.587 1.00 90.19 98 THR A N 1
ATOM 777 C CA . THR A 1 98 ? -9.772 1.375 3.911 1.00 90.19 98 THR A CA 1
ATOM 778 C C . THR A 1 98 ? -10.769 1.185 2.758 1.00 90.19 98 THR A C 1
ATOM 780 O O . THR A 1 98 ? -11.960 1.439 2.914 1.00 90.19 98 THR A O 1
ATOM 783 N N . CYS A 1 99 ? -10.319 0.757 1.575 1.00 87.69 99 CYS A N 1
ATOM 784 C CA . CYS A 1 99 ? -11.215 0.433 0.466 1.00 87.69 99 CYS A CA 1
ATOM 785 C C . CYS A 1 99 ? -11.943 -0.907 0.683 1.00 87.69 99 CYS A C 1
ATOM 787 O O . CYS A 1 99 ? -11.494 -1.760 1.444 1.00 87.69 99 CYS A O 1
ATOM 789 N N . LYS A 1 100 ? -13.026 -1.140 -0.072 1.00 86.44 100 LYS A N 1
ATOM 790 C CA . LYS A 1 100 ? -13.880 -2.342 0.048 1.00 86.44 100 LYS A CA 1
ATOM 791 C C . LYS A 1 100 ? -13.113 -3.670 -0.008 1.00 86.44 100 LYS A C 1
ATOM 793 O O . LYS A 1 100 ? -13.495 -4.630 0.646 1.00 86.44 100 LYS A O 1
ATOM 798 N N . SER A 1 101 ? -12.040 -3.738 -0.796 1.00 86.38 101 SER A N 1
ATOM 799 C CA . SER A 1 101 ? -11.218 -4.942 -0.967 1.00 86.38 101 SER A CA 1
ATOM 800 C C . SER A 1 101 ? -9.889 -4.891 -0.207 1.00 86.38 101 SER A C 1
ATOM 802 O O . SER A 1 101 ? -9.016 -5.719 -0.457 1.00 86.38 101 SER A O 1
ATOM 804 N N . GLY A 1 102 ? -9.692 -3.909 0.672 1.00 87.69 102 GLY A N 1
ATOM 805 C CA . GLY A 1 102 ? -8.407 -3.656 1.323 1.00 87.69 102 GLY A CA 1
ATOM 806 C C . GLY A 1 102 ? -8.117 -4.527 2.546 1.00 87.69 102 GLY A C 1
ATOM 807 O O . GLY A 1 102 ? -6.985 -4.525 3.013 1.00 87.69 102 GLY A O 1
ATOM 808 N N . ALA A 1 103 ? -9.100 -5.300 3.019 1.00 90.62 103 ALA A N 1
ATOM 809 C CA . ALA A 1 103 ? -8.944 -6.276 4.101 1.00 90.62 103 ALA A CA 1
ATOM 810 C C . ALA A 1 103 ? -8.389 -7.640 3.643 1.00 90.62 103 ALA A C 1
ATOM 812 O O . ALA A 1 103 ? -8.122 -8.505 4.475 1.00 90.62 103 ALA A O 1
ATOM 813 N N . ARG A 1 104 ? -8.214 -7.856 2.330 1.00 89.44 104 ARG A N 1
ATOM 814 C CA . ARG A 1 104 ? -7.726 -9.130 1.780 1.00 89.44 104 ARG A CA 1
ATOM 815 C C . ARG A 1 104 ? -6.349 -9.490 2.346 1.00 89.44 104 ARG A C 1
ATOM 817 O O . ARG A 1 104 ? -5.447 -8.660 2.341 1.00 89.44 104 ARG A O 1
ATOM 824 N N . VAL A 1 105 ? -6.206 -10.744 2.771 1.00 86.69 105 VAL A N 1
ATOM 825 C CA . VAL A 1 105 ? -4.951 -11.339 3.277 1.00 86.69 105 VAL A CA 1
ATOM 826 C C . VAL A 1 105 ? -4.108 -11.995 2.181 1.00 86.69 105 VAL A C 1
ATOM 828 O O . VAL A 1 105 ? -2.930 -12.287 2.375 1.00 86.69 105 VAL A O 1
ATOM 831 N N . VAL A 1 106 ? -4.723 -12.245 1.024 1.00 85.56 106 VAL A N 1
ATOM 832 C CA . VAL A 1 106 ? -4.118 -12.871 -0.150 1.00 85.56 106 VAL A CA 1
ATOM 833 C C . VAL A 1 106 ? -4.570 -12.083 -1.381 1.00 85.56 106 VAL A C 1
ATOM 835 O O . VAL A 1 106 ? -5.768 -11.866 -1.584 1.00 85.56 106 VAL A O 1
ATOM 838 N N . GLY A 1 107 ? -3.598 -11.585 -2.150 1.00 86.38 107 GLY A N 1
ATOM 839 C CA . GLY A 1 107 ? -3.812 -10.524 -3.134 1.00 86.38 107 GLY A CA 1
ATOM 840 C C . GLY A 1 107 ? -4.132 -9.171 -2.482 1.00 86.38 107 GLY A C 1
ATOM 841 O O . GLY A 1 107 ? -4.520 -9.084 -1.315 1.00 86.38 107 GLY A O 1
ATOM 842 N N . CYS A 1 108 ? -3.994 -8.084 -3.241 1.00 88.38 108 CYS A N 1
ATOM 843 C CA . CYS A 1 108 ? -4.214 -6.734 -2.724 1.00 88.38 108 CYS A CA 1
ATOM 844 C C . CYS A 1 108 ? -5.107 -5.890 -3.644 1.00 88.38 108 CYS A C 1
ATOM 846 O O . CYS A 1 108 ? -5.415 -6.256 -4.780 1.00 88.38 108 CYS A O 1
ATOM 848 N N . CYS A 1 109 ? -5.596 -4.769 -3.117 1.00 89.44 109 CYS A N 1
ATOM 849 C CA . CYS A 1 109 ? -6.339 -3.800 -3.913 1.00 89.44 109 CYS A CA 1
ATOM 850 C C . CYS A 1 109 ? -5.385 -2.947 -4.757 1.00 89.44 109 CYS A C 1
ATOM 852 O O . CYS A 1 109 ? -4.199 -2.824 -4.443 1.00 89.44 109 CYS A O 1
ATOM 854 N N . ALA A 1 110 ? -5.925 -2.281 -5.777 1.00 86.00 110 ALA A N 1
ATOM 855 C CA . ALA A 1 110 ? -5.138 -1.381 -6.610 1.00 86.00 110 ALA A CA 1
ATOM 856 C C . ALA A 1 110 ? -4.438 -0.275 -5.797 1.00 86.00 110 ALA A C 1
ATOM 858 O O . ALA A 1 110 ? -3.315 0.095 -6.117 1.00 86.00 110 ALA A O 1
ATOM 859 N N . HIS A 1 111 ? -5.045 0.210 -4.707 1.00 87.25 111 HIS A N 1
ATOM 860 C CA . HIS A 1 111 ? -4.432 1.227 -3.844 1.00 87.25 111 HIS A CA 1
ATOM 861 C C . HIS A 1 111 ? -3.148 0.723 -3.172 1.00 87.25 111 HIS A C 1
ATOM 863 O O . HIS A 1 111 ? -2.128 1.401 -3.224 1.00 87.25 111 HIS A O 1
ATOM 869 N N . VAL A 1 112 ? -3.176 -0.481 -2.592 1.00 90.00 112 VAL A N 1
ATOM 870 C CA . VAL A 1 112 ? -1.990 -1.106 -1.979 1.00 90.00 112 VAL A CA 1
ATOM 871 C C . VAL A 1 112 ? -0.942 -1.400 -3.048 1.00 90.00 112 VAL A C 1
ATOM 873 O O . VAL A 1 112 ? 0.220 -1.051 -2.868 1.00 90.00 112 VAL A O 1
ATOM 876 N N . ALA A 1 113 ? -1.357 -1.974 -4.182 1.00 90.00 113 ALA A N 1
ATOM 877 C CA . ALA A 1 113 ? -0.468 -2.258 -5.307 1.00 90.00 113 ALA A CA 1
ATOM 878 C C . ALA A 1 113 ? 0.268 -0.998 -5.788 1.00 90.00 113 ALA A C 1
ATOM 880 O O . ALA A 1 113 ? 1.464 -1.046 -6.051 1.00 90.00 113 ALA A O 1
ATOM 881 N N . SER A 1 114 ? -0.438 0.133 -5.847 1.00 87.19 114 SER A N 1
ATOM 882 C CA . SER A 1 114 ? 0.117 1.425 -6.258 1.00 87.19 114 SER A CA 1
ATOM 883 C C . SER A 1 114 ? 1.206 1.918 -5.319 1.00 87.19 114 SER A C 1
ATOM 885 O O . SER A 1 114 ? 2.257 2.355 -5.778 1.00 87.19 114 SER A O 1
ATOM 887 N N . VAL A 1 115 ? 0.964 1.823 -4.009 1.00 87.38 115 VAL A N 1
ATOM 888 C CA . VAL A 1 115 ? 1.930 2.244 -2.988 1.00 87.38 115 VAL A CA 1
ATOM 889 C C . VAL A 1 115 ? 3.160 1.341 -3.011 1.00 87.38 115 VAL A C 1
ATOM 891 O O . VAL A 1 115 ? 4.273 1.851 -3.061 1.00 87.38 115 VAL A O 1
ATOM 894 N N . LEU A 1 116 ? 2.976 0.017 -3.050 1.00 89.69 116 LEU A N 1
ATOM 895 C CA . LEU A 1 116 ? 4.085 -0.941 -3.109 1.00 89.69 116 LEU A CA 1
ATOM 896 C C . LEU A 1 116 ? 4.910 -0.796 -4.390 1.00 89.69 116 LEU A C 1
ATOM 898 O O . LEU A 1 116 ? 6.131 -0.885 -4.346 1.00 89.69 116 LEU A O 1
ATOM 902 N N . TRP A 1 117 ? 4.264 -0.552 -5.530 1.00 87.88 117 TRP A N 1
ATOM 903 C CA . TRP A 1 117 ? 4.967 -0.324 -6.787 1.00 87.88 117 TRP A CA 1
ATOM 904 C C . TRP A 1 117 ? 5.760 0.986 -6.760 1.00 87.88 117 TRP A C 1
ATOM 906 O O . TRP A 1 117 ? 6.940 0.990 -7.103 1.00 87.88 117 TRP A O 1
ATOM 916 N N . TYR A 1 118 ? 5.150 2.081 -6.301 1.00 83.50 118 TYR A N 1
ATOM 917 C CA . TYR A 1 118 ? 5.808 3.386 -6.247 1.00 83.50 118 TYR A CA 1
ATOM 918 C C . TYR A 1 118 ? 6.976 3.403 -5.251 1.00 83.50 118 TYR A C 1
ATOM 920 O O . TYR A 1 118 ? 8.092 3.775 -5.611 1.00 83.50 118 TYR A O 1
ATOM 928 N N . LEU A 1 119 ? 6.730 2.955 -4.015 1.00 82.50 119 LEU A N 1
ATOM 929 C CA . LEU A 1 119 ? 7.719 2.979 -2.938 1.00 82.50 119 LEU A CA 1
ATOM 930 C C . LEU A 1 119 ? 8.703 1.816 -2.989 1.00 82.50 119 LEU A C 1
ATOM 932 O O . LEU A 1 119 ? 9.819 1.990 -2.545 1.00 82.50 119 LEU A O 1
ATOM 936 N N . GLY A 1 120 ? 8.331 0.640 -3.490 1.00 82.00 120 GLY A N 1
ATOM 937 C CA . GLY A 1 120 ? 9.204 -0.539 -3.474 1.00 82.00 120 GLY A CA 1
ATOM 938 C C . GLY A 1 120 ? 10.020 -0.727 -4.752 1.00 82.00 120 GLY A C 1
ATOM 939 O O . GLY A 1 120 ? 11.159 -1.181 -4.673 1.00 82.00 120 GLY A O 1
ATOM 940 N N . TYR A 1 121 ? 9.458 -0.366 -5.913 1.00 79.88 121 TYR A N 1
ATOM 941 C CA . TYR A 1 121 ? 10.042 -0.664 -7.228 1.00 79.88 121 TYR A CA 1
ATOM 942 C C . TYR A 1 121 ? 10.424 0.583 -8.033 1.00 79.88 121 TYR A C 1
ATOM 944 O O . TYR A 1 121 ? 11.569 0.712 -8.455 1.00 79.88 121 TYR A O 1
ATOM 952 N N . GLN A 1 122 ? 9.511 1.540 -8.227 1.00 72.31 122 GLN A N 1
ATOM 953 C CA . GLN A 1 122 ? 9.761 2.712 -9.079 1.00 72.31 122 GLN A CA 1
ATOM 954 C C . GLN A 1 122 ? 10.922 3.583 -8.564 1.00 72.31 122 GLN A C 1
ATOM 956 O O . GLN A 1 122 ? 11.666 4.147 -9.368 1.00 72.31 122 GLN A O 1
ATOM 961 N N . ARG A 1 123 ? 11.124 3.656 -7.240 1.00 69.31 123 ARG A N 1
ATOM 962 C CA . ARG A 1 123 ? 12.294 4.328 -6.643 1.00 69.31 123 ARG A CA 1
ATOM 963 C C . ARG A 1 123 ? 13.634 3.700 -7.055 1.00 69.31 123 ARG A C 1
ATOM 965 O O . ARG A 1 123 ? 14.625 4.408 -7.166 1.00 69.31 123 ARG A O 1
ATOM 972 N N . LEU A 1 124 ? 13.659 2.387 -7.311 1.00 61.72 124 LEU A N 1
ATOM 973 C CA . LEU A 1 124 ? 14.855 1.651 -7.727 1.00 61.72 124 LEU A CA 1
ATOM 974 C C . LEU A 1 124 ? 15.161 1.906 -9.208 1.00 61.72 124 LEU A C 1
ATOM 976 O O . LEU A 1 124 ? 16.321 2.025 -9.598 1.00 61.72 124 LEU A O 1
ATOM 980 N N . GLU A 1 125 ? 14.125 2.043 -10.042 1.00 58.56 125 GLU A N 1
ATOM 981 C CA . GLU A 1 125 ? 14.293 2.392 -11.459 1.00 58.56 125 GLU A CA 1
ATOM 982 C C . GLU A 1 125 ? 14.849 3.818 -11.622 1.00 58.56 125 GLU A C 1
ATOM 984 O O . GLU A 1 125 ? 15.691 4.049 -12.483 1.00 58.56 125 GLU A O 1
ATOM 989 N N . GLN A 1 126 ? 14.480 4.754 -10.738 1.00 56.31 126 GLN A N 1
ATOM 990 C CA . GLN A 1 126 ? 15.108 6.085 -10.678 1.00 56.31 126 GLN A CA 1
ATOM 991 C C . GLN A 1 126 ? 16.574 6.053 -10.204 1.00 56.31 126 GLN A C 1
ATOM 993 O O . GLN A 1 126 ? 17.323 6.979 -10.501 1.00 56.31 126 GLN A O 1
ATOM 998 N N . GLN A 1 127 ? 16.990 4.995 -9.501 1.00 51.91 127 GLN A N 1
ATOM 999 C CA . GLN A 1 127 ? 18.364 4.792 -9.030 1.00 51.91 127 GLN A CA 1
ATOM 1000 C C . GLN A 1 127 ? 19.267 4.129 -10.093 1.00 51.91 127 GLN A C 1
ATOM 1002 O O . GLN A 1 127 ? 20.481 4.307 -10.062 1.00 51.91 127 GLN A O 1
ATOM 1007 N N . SER A 1 128 ? 18.688 3.371 -11.036 1.00 52.62 128 SER A N 1
ATOM 1008 C CA . SER A 1 128 ? 19.413 2.545 -12.023 1.00 52.62 128 SER A CA 1
ATOM 1009 C C . SER A 1 128 ? 19.289 3.025 -13.475 1.00 52.62 128 SER A C 1
ATOM 1011 O O . SER A 1 128 ? 20.134 2.689 -14.305 1.00 52.62 128 SER A O 1
ATOM 1013 N N . GLY A 1 129 ? 18.280 3.834 -13.800 1.00 45.16 129 GLY A N 1
ATOM 1014 C CA . GLY A 1 129 ? 18.063 4.387 -15.130 1.00 45.16 129 GLY A CA 1
ATOM 1015 C C . GLY A 1 129 ? 18.062 5.906 -15.094 1.00 45.16 129 GLY A C 1
ATOM 1016 O O . GLY A 1 129 ? 17.192 6.513 -14.472 1.00 45.16 129 GLY A O 1
ATOM 1017 N N . SER A 1 130 ? 19.014 6.506 -15.815 1.00 44.88 130 SER A N 1
ATOM 1018 C CA . SER A 1 130 ? 18.944 7.883 -16.314 1.00 44.88 130 SER A CA 1
ATOM 1019 C C . SER A 1 130 ? 17.489 8.280 -16.555 1.00 44.88 130 SER A C 1
ATOM 1021 O O . SER A 1 130 ? 16.758 7.525 -17.206 1.00 44.88 130 SER A O 1
ATOM 1023 N N . ARG A 1 131 ? 17.076 9.438 -16.016 1.00 42.97 131 ARG A N 1
ATOM 1024 C CA . ARG A 1 131 ? 15.820 10.121 -16.348 1.00 42.97 131 ARG A CA 1
ATOM 1025 C C . ARG A 1 131 ? 15.501 9.796 -17.803 1.00 42.97 131 ARG A C 1
ATOM 1027 O O . ARG A 1 131 ? 16.261 10.209 -18.673 1.00 42.97 131 ARG A O 1
ATOM 1034 N N . ARG A 1 132 ? 14.460 8.993 -18.073 1.00 48.91 132 ARG A N 1
ATOM 1035 C CA . ARG A 1 132 ? 14.016 8.759 -19.451 1.00 48.91 132 ARG A CA 1
ATOM 1036 C C . ARG A 1 132 ? 13.624 10.131 -19.977 1.00 48.91 132 ARG A C 1
ATOM 1038 O O . ARG A 1 132 ? 12.524 10.606 -19.702 1.00 48.91 132 ARG A O 1
ATOM 1045 N N . ASP A 1 133 ? 14.571 10.804 -20.625 1.00 48.97 133 ASP A N 1
ATOM 1046 C CA . ASP A 1 133 ? 14.369 12.072 -21.290 1.00 48.97 133 ASP A CA 1
ATOM 1047 C C . ASP A 1 133 ? 13.357 11.764 -22.386 1.00 48.97 133 ASP A C 1
ATOM 1049 O O . ASP A 1 133 ? 13.682 11.308 -23.474 1.00 48.97 133 ASP A O 1
ATOM 1053 N N . PHE A 1 134 ? 12.085 11.998 -22.075 1.00 50.03 134 PHE A N 1
ATOM 1054 C CA . PHE A 1 134 ? 10.959 11.803 -22.985 1.00 50.03 134 PHE A CA 1
ATOM 1055 C C . PHE A 1 134 ? 11.078 12.682 -24.245 1.00 50.03 134 PHE A C 1
ATOM 1057 O O . PHE A 1 134 ? 10.272 12.588 -25.161 1.00 50.03 134 PHE A O 1
ATOM 1064 N N . LYS A 1 135 ? 12.090 13.556 -24.292 1.00 51.75 135 LYS A N 1
ATOM 1065 C CA . LYS A 1 135 ? 12.400 14.458 -25.396 1.00 51.75 135 LYS A CA 1
ATOM 1066 C C . LYS A 1 135 ? 13.012 13.779 -26.622 1.00 51.75 135 LYS A C 1
ATOM 1068 O O . LYS A 1 135 ? 13.061 14.436 -27.654 1.00 51.75 135 LYS A O 1
ATOM 1073 N N . THR A 1 136 ? 13.464 12.525 -26.556 1.00 52.84 136 THR A N 1
ATOM 1074 C CA . THR A 1 136 ? 14.121 11.873 -27.708 1.00 52.84 136 THR A CA 1
ATOM 1075 C C . THR A 1 136 ? 13.243 10.905 -28.500 1.00 52.84 136 THR A C 1
ATOM 1077 O O . THR A 1 136 ? 13.705 10.409 -29.522 1.00 52.84 136 THR A O 1
ATOM 1080 N N . SER A 1 137 ? 11.986 10.657 -28.108 1.00 54.50 137 SER A N 1
ATOM 1081 C CA . SER A 1 137 ? 11.109 9.728 -28.848 1.00 54.50 137 SER A CA 1
ATOM 1082 C C . SER A 1 137 ? 9.676 10.208 -29.098 1.00 54.50 137 SER A C 1
ATOM 1084 O O . SER A 1 137 ? 8.818 9.402 -29.457 1.00 54.50 137 SER A O 1
ATOM 1086 N N . VAL A 1 138 ? 9.396 11.510 -28.971 1.00 56.88 138 VAL A N 1
ATOM 1087 C CA . VAL A 1 138 ? 8.141 12.066 -29.502 1.00 56.88 138 VAL A CA 1
ATOM 1088 C C . VAL A 1 138 ? 8.286 12.191 -31.017 1.00 56.88 138 VAL A C 1
ATOM 1090 O O . VAL A 1 138 ? 8.893 13.135 -31.514 1.00 56.88 138 VAL A O 1
ATOM 1093 N N . LEU A 1 139 ? 7.766 11.201 -31.739 1.00 60.16 139 LEU A N 1
ATOM 1094 C CA . LEU A 1 139 ? 7.567 11.280 -33.183 1.00 60.16 139 LEU A CA 1
ATOM 1095 C C . LEU A 1 139 ? 6.284 12.070 -33.475 1.00 60.16 139 LEU A C 1
ATOM 1097 O O . LEU A 1 139 ? 5.308 11.978 -32.729 1.00 60.16 139 LEU A O 1
ATOM 1101 N N . ASP A 1 140 ? 6.319 12.864 -34.543 1.00 68.88 140 ASP A N 1
ATOM 1102 C CA . ASP A 1 140 ? 5.210 13.711 -34.979 1.00 68.88 140 ASP A CA 1
ATOM 1103 C C . ASP A 1 140 ? 3.993 12.865 -35.398 1.00 68.88 140 ASP A C 1
ATOM 1105 O O . ASP A 1 140 ? 4.113 11.896 -36.149 1.00 68.88 140 ASP A O 1
ATOM 1109 N N . ALA A 1 141 ? 2.808 13.240 -34.912 1.00 59.41 141 ALA A N 1
ATOM 1110 C CA . ALA A 1 141 ? 1.548 12.532 -35.152 1.00 59.41 141 ALA A CA 1
ATOM 1111 C C . ALA A 1 141 ? 0.990 12.741 -36.576 1.00 59.41 141 ALA A C 1
ATOM 1113 O O . ALA A 1 141 ? -0.073 12.218 -36.902 1.00 59.41 141 ALA A O 1
ATOM 1114 N N . SER A 1 142 ? 1.689 13.501 -37.422 1.00 68.00 142 SER A N 1
ATOM 1115 C CA . SER A 1 142 ? 1.352 13.699 -38.837 1.00 68.00 142 SER A CA 1
ATOM 1116 C C . SER A 1 142 ? 1.628 12.467 -39.711 1.00 68.00 142 SER A C 1
ATOM 1118 O O . SER A 1 142 ? 1.090 12.366 -40.813 1.00 68.00 142 SER A O 1
ATOM 1120 N N . HIS A 1 143 ? 2.421 11.505 -39.228 1.00 56.84 143 HIS A N 1
ATOM 1121 C CA . HIS A 1 143 ? 2.729 10.283 -39.966 1.00 56.84 143 HIS A CA 1
ATOM 1122 C C . HIS A 1 143 ? 1.635 9.221 -39.761 1.00 56.84 143 HIS A C 1
ATOM 1124 O O . HIS A 1 143 ? 1.765 8.295 -38.961 1.00 56.84 143 HIS A O 1
ATOM 1130 N N . ILE A 1 144 ? 0.536 9.361 -40.502 1.00 59.62 144 ILE A N 1
ATOM 1131 C CA . ILE A 1 144 ? -0.461 8.302 -40.689 1.00 59.62 144 ILE A CA 1
ATOM 1132 C C . ILE A 1 144 ? 0.125 7.334 -41.730 1.00 59.62 144 ILE A C 1
ATOM 1134 O O . ILE A 1 144 ? 0.334 7.759 -42.868 1.00 59.62 144 ILE A O 1
ATOM 1138 N N . PRO A 1 145 ? 0.447 6.070 -41.395 1.00 55.34 145 PRO A N 1
ATOM 1139 C CA . PRO A 1 145 ? 0.788 5.093 -42.423 1.00 55.34 145 PRO A CA 1
ATOM 1140 C C . PRO A 1 145 ? -0.419 4.948 -43.353 1.00 55.34 145 PRO A C 1
ATOM 1142 O O . PRO A 1 145 ? -1.540 4.763 -42.879 1.00 55.34 145 PRO A O 1
ATOM 1145 N N . SER A 1 146 ? -0.201 5.098 -44.661 1.00 49.47 146 SER A N 1
ATOM 1146 C CA . SER A 1 146 ? -1.241 4.879 -45.663 1.00 49.47 146 SER A CA 1
ATOM 1147 C C . SER A 1 146 ? -1.789 3.469 -45.486 1.00 49.47 146 SER A C 1
ATOM 1149 O O . SER A 1 146 ? -1.039 2.498 -45.565 1.00 49.47 146 SER A O 1
ATOM 1151 N N . SER A 1 147 ? -3.081 3.378 -45.185 1.00 48.62 147 SER A N 1
ATOM 1152 C CA . SER A 1 147 ? -3.825 2.129 -45.200 1.00 48.62 147 SER A CA 1
ATOM 1153 C C . SER A 1 147 ? -3.728 1.539 -46.603 1.00 48.62 147 SER A C 1
ATOM 1155 O O . SER A 1 147 ? -4.408 2.009 -47.510 1.00 48.62 147 SER A O 1
ATOM 1157 N N . ASP A 1 148 ? -2.867 0.545 -46.794 1.00 44.19 148 ASP A N 1
ATOM 1158 C CA . ASP A 1 148 ? -3.041 -0.372 -47.908 1.00 44.19 148 ASP A CA 1
ATOM 1159 C C . ASP A 1 148 ? -4.239 -1.258 -47.550 1.00 44.19 148 ASP A C 1
ATOM 1161 O O . ASP A 1 148 ? -4.232 -1.994 -46.558 1.00 44.19 148 ASP A O 1
ATOM 1165 N N . GLU A 1 149 ? -5.305 -1.076 -48.325 1.00 54.34 149 GLU A N 1
ATOM 1166 C CA . GLU A 1 149 ? -6.539 -1.852 -48.329 1.00 54.34 149 GLU A CA 1
ATOM 1167 C C . GLU A 1 149 ? -6.203 -3.352 -48.273 1.00 54.34 149 GLU A C 1
ATOM 1169 O O . GLU A 1 149 ? -5.612 -3.906 -49.200 1.00 54.34 149 GLU A O 1
ATOM 1174 N N . SER A 1 150 ? -6.552 -4.016 -47.168 1.00 49.34 150 SER A N 1
ATOM 1175 C CA . SER A 1 150 ? -6.559 -5.479 -47.109 1.00 49.34 150 SER A CA 1
ATOM 1176 C C . SER A 1 150 ? -8.006 -5.939 -47.224 1.00 49.34 150 SER A C 1
ATOM 1178 O O . SER A 1 150 ? -8.804 -5.771 -46.302 1.00 49.34 150 SER A O 1
ATOM 1180 N N . ASP A 1 151 ? -8.321 -6.446 -48.415 1.00 37.53 151 ASP A N 1
ATOM 1181 C CA . ASP A 1 151 ? -9.625 -6.940 -48.838 1.00 37.53 151 ASP A CA 1
ATOM 1182 C C . ASP A 1 151 ? -10.228 -7.935 -47.837 1.00 37.53 151 ASP A C 1
ATOM 1184 O O . ASP A 1 151 ? -9.664 -8.983 -47.514 1.00 37.53 151 ASP A O 1
ATOM 1188 N N . CYS A 1 152 ? -11.431 -7.598 -47.387 1.00 45.88 152 CYS A N 1
ATOM 1189 C CA . CYS A 1 152 ? -12.398 -8.511 -46.807 1.00 45.88 152 CYS A CA 1
ATOM 1190 C C . CYS A 1 152 ? -13.250 -9.057 -47.959 1.00 45.88 152 CYS A C 1
ATOM 1192 O O . CYS A 1 152 ? -14.156 -8.353 -48.398 1.00 45.88 152 CYS A O 1
ATOM 1194 N N . ASP A 1 153 ? -13.016 -10.293 -48.416 1.00 42.62 153 ASP A N 1
ATOM 1195 C CA . ASP A 1 153 ? -14.125 -11.133 -48.885 1.00 42.62 153 ASP A CA 1
ATOM 1196 C C . ASP A 1 153 ? -13.795 -12.636 -48.958 1.00 42.62 153 ASP A C 1
ATOM 1198 O O . ASP A 1 153 ? -12.677 -13.037 -49.280 1.00 42.62 153 ASP A O 1
ATOM 1202 N N . SER A 1 154 ? -14.856 -13.432 -48.792 1.00 45.19 154 SER A N 1
ATOM 1203 C CA . SER A 1 154 ? -15.043 -14.852 -49.147 1.00 45.19 154 SER A CA 1
ATOM 1204 C C . SER A 1 154 ? -14.822 -15.923 -48.061 1.00 45.19 154 SER A C 1
ATOM 1206 O O . SER A 1 154 ? -13.745 -16.494 -47.892 1.00 45.19 154 SER A O 1
ATOM 1208 N N . LEU A 1 155 ? -15.932 -16.272 -47.397 1.00 46.94 155 LEU A N 1
ATOM 1209 C CA . LEU A 1 155 ? -16.216 -17.604 -46.842 1.00 46.94 155 LEU A CA 1
ATOM 1210 C C . LEU A 1 155 ? -16.408 -18.618 -47.992 1.00 46.94 155 LEU A C 1
ATOM 1212 O O . LEU A 1 155 ? -17.064 -18.258 -48.969 1.00 46.94 155 LEU A O 1
ATOM 1216 N N . PRO A 1 156 ? -15.954 -19.880 -47.885 1.00 50.47 156 PRO A N 1
ATOM 1217 C CA . PRO A 1 156 ? -16.451 -20.949 -48.740 1.00 50.47 156 PRO A CA 1
ATOM 1218 C C . PRO A 1 156 ? -17.612 -21.697 -48.069 1.00 50.47 156 PRO A C 1
ATOM 1220 O O . PRO A 1 156 ? -17.507 -22.148 -46.926 1.00 50.47 156 PRO A O 1
ATOM 1223 N N . GLU A 1 157 ? -18.712 -21.823 -48.809 1.00 45.28 157 GLU A N 1
ATOM 1224 C CA . GLU A 1 157 ? -19.746 -22.838 -48.606 1.00 45.28 157 GLU A CA 1
ATOM 1225 C C . GLU A 1 157 ? -19.231 -24.191 -49.126 1.00 45.28 157 GLU A C 1
ATOM 1227 O O . GLU A 1 157 ? -18.867 -24.288 -50.296 1.00 45.28 157 GLU A O 1
ATOM 1232 N N . GLU A 1 158 ? -19.170 -25.203 -48.256 1.00 44.12 158 GLU A N 1
ATOM 1233 C CA . GLU A 1 158 ? -19.722 -26.567 -48.434 1.00 44.12 158 GLU A CA 1
ATOM 1234 C C . GLU A 1 158 ? -19.553 -27.387 -47.144 1.00 44.12 158 GLU A C 1
ATOM 1236 O O . GLU A 1 158 ? -18.420 -27.463 -46.612 1.00 44.12 158 GLU A O 1
#

Radius of gyration: 21.63 Å; chains: 1; bounding box: 39×43×67 Å

Foldseek 3Di:
DVVLQVDFAPVVVVCVVVVVVPDDDDDDDDDPVCLCVVCVQAAAADPVNLCQQQVDVVLLVCLVVVVVVVVVPPDPDDDKDKDWDDDSVRGTPHIAIPDPQRRDSGHHHSVNSNCCCVSRPVVVCVVVDDDPPPVPPPDDPPDDPPDPDDDDDDDDDD

InterPro domains:
  IPR007527 Zinc finger, SWIM-type [PF04434] (86-119)
  IPR007527 Zinc finger, SWIM-type [PS50966] (82-120)

Sequence (158 aa):
MLEKCKKGNAIQKMVTEEGLLTKRTIYKLVDASNVLDELADFPVLSMDKLREITMGVYQLKQAPNYVCQRTRGHSNKLSHTVFISYSDEGDIEGWYCTCKSGARVVGCCAHVASVLWYLGYQRLEQQSGSRRDFKTSVLDASHIPSSDESDCDSLPEE

Secondary structure (DSSP, 8-state):
-HHHHTS--HHHHHHHHTTTTTS---PPPPPTTTHHHHTTTSPP--HHHHHHHHS-HHHHHHHHHHHHHHHT--S-PPPPPEEEEE-TTS-EEEEEESSTTTT-SSS--HHHHHHHIIIIIIHHHHHHS----GGG----TT------------PPP-